Protein AF-A0A2M7I868-F1 (afdb_monomer_lite)

pLDDT: mean 84.01, std 16.4, range [45.84, 97.75]

Sequence (64 aa):
MALLLASSGHGQAAATTDVDAVPHLDARGKAGYQQFLASPVPRAFAIAPGGAWGLSTEAGTTDL

Foldseek 3Di:
DDDPPPPPCPDDQDDLPPLVSDPLADPVLSVVSVVQVVADPPKDKDADPNHDIDIDHPPPPPPD

Secondary structure (DSSP, 8-state):
------------PPPTT-GGGSTT--HHHHHHHHHHHHSPSSEEEEE-TTS-EEEEE-------

Structure (mmCIF, N/CA/C/O backbone):
data_AF-A0A2M7I868-F1
#
_entry.id   AF-A0A2M7I868-F1
#
loop_
_atom_site.group_PDB
_atom_site.id
_atom_site.type_symbol
_atom_site.label_atom_id
_atom_site.label_alt_id
_atom_site.label_comp_id
_atom_site.label_asym_id
_atom_site.label_entity_id
_atom_site.label_seq_id
_atom_site.pdbx_PDB_ins_code
_atom_site.Cartn_x
_atom_site.Cartn_y
_atom_site.Cartn_z
_atom_site.occupancy
_atom_site.B_iso_or_equiv
_atom_site.auth_seq_id
_atom_site.auth_comp_id
_atom_site.auth_asym_id
_atom_site.auth_atom_id
_atom_site.pdbx_PDB_model_num
ATOM 1 N N . MET A 1 1 ? -13.062 37.914 -27.291 1.00 49.28 1 MET A N 1
ATOM 2 C CA . MET A 1 1 ? -13.863 36.754 -26.852 1.00 49.28 1 MET A CA 1
ATOM 3 C C . MET A 1 1 ? -12.948 35.538 -26.897 1.00 49.28 1 MET A C 1
ATOM 5 O O . MET A 1 1 ? -12.607 35.102 -27.984 1.00 49.28 1 MET A O 1
ATOM 9 N N . ALA A 1 2 ? -12.441 35.092 -25.747 1.00 54.66 2 ALA A N 1
ATOM 10 C CA . ALA A 1 2 ? -11.534 33.948 -25.646 1.00 54.66 2 ALA A CA 1
ATOM 11 C C . ALA A 1 2 ? -12.297 32.792 -24.994 1.00 54.66 2 ALA A C 1
ATOM 13 O O . ALA A 1 2 ? -12.835 32.945 -23.899 1.00 54.66 2 ALA A O 1
ATOM 14 N N . LEU A 1 3 ? -12.398 31.674 -25.709 1.00 56.78 3 LEU A N 1
ATOM 15 C CA . LEU A 1 3 ? -13.045 30.457 -25.238 1.00 56.78 3 LEU A CA 1
ATOM 16 C C . LEU A 1 3 ? -12.091 29.751 -24.266 1.00 56.78 3 LEU A C 1
ATOM 18 O O . LEU A 1 3 ? -11.047 29.248 -24.675 1.00 56.78 3 LEU A O 1
ATOM 22 N N . LEU A 1 4 ? -12.437 29.744 -22.979 1.00 59.81 4 LEU A N 1
ATOM 23 C CA . LEU A 1 4 ? -11.770 28.921 -21.973 1.00 59.81 4 LEU A CA 1
ATOM 24 C C . LEU A 1 4 ? -12.095 27.453 -22.269 1.00 59.81 4 LEU A C 1
ATOM 26 O O . LEU A 1 4 ? -13.218 27.002 -22.050 1.00 59.81 4 LEU A O 1
ATOM 30 N N . LEU A 1 5 ? -11.115 26.709 -22.777 1.00 60.66 5 LEU A N 1
ATOM 31 C CA . LEU A 1 5 ? -11.158 25.251 -22.811 1.00 60.66 5 LEU A CA 1
ATOM 32 C C . LEU A 1 5 ? -11.043 24.764 -21.362 1.00 60.66 5 LEU A C 1
ATOM 34 O O . LEU A 1 5 ? -9.945 24.640 -20.826 1.00 60.66 5 LEU A O 1
ATOM 38 N N . ALA A 1 6 ? -12.178 24.543 -20.703 1.00 59.88 6 ALA A N 1
ATOM 39 C CA . ALA A 1 6 ? -12.201 23.838 -19.433 1.00 59.88 6 ALA A CA 1
ATOM 40 C C . ALA A 1 6 ? -11.773 22.388 -19.697 1.00 59.88 6 ALA A C 1
ATOM 42 O O . ALA A 1 6 ? -12.534 21.585 -20.234 1.00 59.88 6 ALA A O 1
ATOM 43 N N . SER A 1 7 ? -10.530 22.054 -19.363 1.00 63.69 7 SER A N 1
ATOM 44 C CA . SER A 1 7 ? -10.042 20.681 -19.331 1.00 63.69 7 SER A CA 1
ATOM 45 C C . SER A 1 7 ? -10.719 19.937 -18.179 1.00 63.69 7 SER A C 1
ATOM 47 O O . SER A 1 7 ? -10.178 19.808 -17.086 1.00 63.69 7 SER A O 1
ATOM 49 N N . SER A 1 8 ? -11.921 19.415 -18.417 1.00 65.25 8 SER A N 1
ATOM 50 C CA . SER A 1 8 ? -12.576 18.455 -17.522 1.00 65.25 8 SER A CA 1
ATOM 51 C C . SER A 1 8 ? -11.966 17.060 -17.698 1.00 65.25 8 SER A C 1
ATOM 53 O O . SER A 1 8 ? -12.650 16.105 -18.054 1.00 65.25 8 SER A O 1
ATOM 55 N N . GLY A 1 9 ? -10.656 16.938 -17.487 1.00 59.44 9 GLY A N 1
ATOM 56 C CA . GLY A 1 9 ? -9.992 15.645 -17.374 1.00 59.44 9 GLY A CA 1
ATOM 57 C C . GLY A 1 9 ? -10.199 15.094 -15.970 1.00 59.44 9 GLY A C 1
ATOM 58 O O . GLY A 1 9 ? -9.310 15.215 -15.134 1.00 59.44 9 GLY A O 1
ATOM 59 N N . HIS A 1 10 ? -11.364 14.515 -15.682 1.00 60.44 10 HIS A N 1
ATOM 60 C CA . HIS A 1 10 ? -11.478 13.639 -14.518 1.00 60.44 10 HIS A CA 1
ATOM 61 C C . HIS A 1 10 ? -10.658 12.392 -14.854 1.00 60.44 10 HIS A C 1
ATOM 63 O O . HIS A 1 10 ? -11.022 11.643 -15.755 1.00 60.44 10 HIS A O 1
ATOM 69 N N . GLY A 1 11 ? -9.498 12.220 -14.221 1.00 65.00 11 GLY A N 1
ATOM 70 C CA . GLY A 1 11 ? -8.706 11.011 -14.408 1.00 65.00 11 GLY A CA 1
ATOM 71 C C . GLY A 1 11 ? -9.525 9.803 -13.963 1.00 65.00 11 GLY A C 1
ATOM 72 O O . GLY A 1 11 ? -9.909 9.722 -12.797 1.00 65.00 11 GLY A O 1
ATOM 73 N N . GLN A 1 12 ? -9.801 8.877 -14.881 1.00 73.62 12 GLN A N 1
ATOM 74 C CA . GLN A 1 12 ? -10.371 7.577 -14.541 1.00 73.62 12 GLN A CA 1
ATOM 75 C C . GLN A 1 12 ? -9.326 6.807 -13.722 1.00 73.62 12 GLN A C 1
ATOM 77 O O . GLN A 1 12 ? -8.374 6.258 -14.273 1.00 73.62 12 GLN A O 1
ATOM 82 N N . ALA A 1 13 ? -9.480 6.803 -12.400 1.00 77.75 13 ALA A N 1
ATOM 83 C CA . ALA A 1 13 ? -8.735 5.918 -11.517 1.00 77.75 13 ALA A CA 1
ATOM 84 C C . ALA A 1 13 ? -9.493 4.593 -11.372 1.00 77.75 13 ALA A C 1
ATOM 86 O O . ALA A 1 13 ? -10.727 4.573 -11.350 1.00 77.75 13 ALA A O 1
ATOM 87 N N . ALA A 1 14 ? -8.756 3.490 -11.261 1.00 86.12 14 ALA A N 1
ATOM 88 C CA . ALA A 1 14 ? -9.345 2.221 -10.859 1.00 86.12 14 ALA A CA 1
ATOM 89 C C . ALA A 1 14 ? -9.910 2.322 -9.433 1.00 86.12 14 ALA A C 1
ATOM 91 O O . ALA A 1 14 ? -9.552 3.216 -8.657 1.00 86.12 14 ALA A O 1
ATOM 92 N N . ALA A 1 15 ? -10.790 1.388 -9.076 1.00 89.00 15 ALA A N 1
ATOM 93 C CA . ALA A 1 15 ? -11.242 1.268 -7.698 1.00 89.00 15 ALA A CA 1
ATOM 94 C C . ALA A 1 15 ? -10.036 1.014 -6.783 1.00 89.00 15 ALA A C 1
ATOM 96 O O . ALA A 1 15 ? -9.148 0.243 -7.126 1.00 89.00 15 ALA A O 1
ATOM 97 N N . THR A 1 16 ? -10.023 1.598 -5.586 1.00 86.62 16 THR A N 1
ATOM 98 C CA . THR A 1 16 ? -8.949 1.356 -4.605 1.00 86.62 16 THR A CA 1
ATOM 99 C C . THR A 1 16 ? -8.847 -0.111 -4.186 1.00 86.62 16 THR A C 1
ATOM 101 O O . THR A 1 16 ? -7.820 -0.537 -3.681 1.00 86.62 16 THR A O 1
ATOM 104 N N . THR A 1 17 ? -9.895 -0.903 -4.405 1.00 92.06 17 THR A N 1
ATOM 105 C CA . THR A 1 17 ? -9.896 -2.350 -4.167 1.00 92.06 17 THR A CA 1
ATOM 106 C C . THR A 1 17 ? -9.240 -3.160 -5.288 1.00 92.06 17 THR A C 1
ATOM 108 O O . THR A 1 17 ? -9.039 -4.360 -5.119 1.00 92.06 17 THR A O 1
ATOM 111 N N . ASP A 1 18 ? -8.927 -2.540 -6.428 1.00 95.00 18 ASP A N 1
ATOM 112 C CA . ASP A 1 18 ? -8.192 -3.168 -7.523 1.00 95.00 18 ASP A CA 1
ATOM 113 C C . ASP A 1 18 ? -6.688 -3.135 -7.223 1.00 95.00 18 ASP A C 1
ATOM 115 O O . ASP A 1 18 ? -5.989 -2.143 -7.432 1.00 95.00 18 ASP A O 1
ATOM 119 N N . VAL A 1 19 ? -6.193 -4.250 -6.693 1.00 94.94 19 VAL A N 1
ATOM 120 C CA . VAL A 1 19 ? -4.791 -4.420 -6.296 1.00 94.94 19 VAL A CA 1
ATOM 121 C C . VAL A 1 19 ? -3.855 -4.397 -7.508 1.00 94.94 19 VAL A C 1
ATOM 123 O O . VAL A 1 19 ? -2.707 -3.967 -7.393 1.00 94.94 19 VAL A O 1
ATOM 126 N N . ASP A 1 20 ? -4.328 -4.849 -8.670 1.00 94.56 20 ASP A N 1
ATOM 127 C CA . ASP A 1 20 ? -3.512 -4.941 -9.879 1.00 94.56 20 ASP A CA 1
ATOM 128 C C . ASP A 1 20 ? -3.335 -3.589 -10.573 1.00 94.56 20 ASP A C 1
ATOM 130 O O . ASP A 1 20 ? -2.372 -3.408 -11.319 1.00 94.56 20 ASP A O 1
ATOM 134 N N . ALA A 1 21 ? -4.199 -2.622 -10.264 1.00 92.69 21 ALA A N 1
ATOM 135 C CA . ALA A 1 21 ? -4.083 -1.254 -10.744 1.00 92.69 21 ALA A CA 1
ATOM 136 C C . ALA A 1 21 ? -3.045 -0.407 -9.986 1.00 92.69 21 ALA A C 1
ATOM 138 O O . ALA A 1 21 ? -2.722 0.693 -10.440 1.00 92.69 21 ALA A O 1
ATOM 139 N N . VAL A 1 22 ? -2.511 -0.875 -8.848 1.00 91.75 22 VAL A N 1
ATOM 140 C CA . VAL A 1 22 ? -1.529 -0.104 -8.070 1.00 91.75 22 VAL A CA 1
ATOM 141 C C . VAL A 1 22 ? -0.142 -0.208 -8.719 1.00 91.75 22 VAL A C 1
ATOM 143 O O . VAL A 1 22 ? 0.446 -1.293 -8.758 1.00 91.75 22 VAL A O 1
ATOM 146 N N . PRO A 1 23 ? 0.425 0.905 -9.219 1.00 91.00 23 PRO A N 1
ATOM 147 C CA . PRO A 1 23 ? 1.688 0.866 -9.937 1.00 91.00 23 PRO A CA 1
ATOM 148 C C . PRO A 1 23 ? 2.864 0.572 -8.997 1.00 91.00 23 PRO A C 1
ATOM 150 O O . PRO A 1 23 ? 2.829 0.861 -7.802 1.00 91.00 23 PRO A O 1
ATOM 153 N N . HIS A 1 24 ? 3.945 0.046 -9.575 1.00 93.56 24 HIS A N 1
ATOM 154 C CA . HIS A 1 24 ? 5.238 -0.200 -8.918 1.00 93.56 24 HIS A CA 1
ATOM 155 C C . HIS A 1 24 ? 5.264 -1.284 -7.829 1.00 93.56 24 HIS A C 1
ATOM 157 O O . HIS A 1 24 ? 6.343 -1.567 -7.316 1.00 93.56 24 HIS A O 1
ATOM 163 N N . LEU A 1 25 ? 4.140 -1.926 -7.500 1.00 95.06 25 LEU A N 1
ATOM 164 C CA . LEU A 1 25 ? 4.123 -3.028 -6.540 1.00 95.06 25 LEU A CA 1
ATOM 165 C C . LEU A 1 25 ? 4.460 -4.367 -7.202 1.00 95.06 25 LEU A C 1
ATOM 167 O O . LEU A 1 25 ? 3.837 -4.779 -8.183 1.00 95.06 25 LEU A O 1
ATOM 171 N N . ASP A 1 26 ? 5.418 -5.077 -6.610 1.00 95.56 26 ASP A N 1
ATOM 172 C CA . ASP A 1 26 ? 5.643 -6.497 -6.871 1.00 95.56 26 ASP A CA 1
ATOM 173 C C . ASP A 1 26 ? 4.603 -7.371 -6.136 1.00 95.56 26 ASP A C 1
ATOM 175 O O . ASP A 1 26 ? 3.675 -6.873 -5.493 1.00 95.56 26 ASP A O 1
ATOM 179 N N . ALA A 1 27 ? 4.747 -8.697 -6.204 1.00 96.75 27 ALA A N 1
ATOM 180 C CA . ALA A 1 27 ? 3.827 -9.621 -5.537 1.00 96.75 27 ALA A CA 1
ATOM 181 C C . ALA A 1 27 ? 3.740 -9.399 -4.012 1.00 96.75 27 ALA A C 1
ATOM 183 O O . ALA A 1 27 ? 2.660 -9.509 -3.430 1.00 96.75 27 ALA A O 1
ATOM 184 N N . ARG A 1 28 ? 4.857 -9.049 -3.360 1.00 96.69 28 ARG A N 1
ATOM 185 C CA . ARG A 1 28 ? 4.895 -8.782 -1.917 1.00 96.69 28 ARG A CA 1
ATOM 186 C C . ARG A 1 28 ? 4.208 -7.456 -1.593 1.00 96.69 28 ARG A C 1
ATOM 188 O O . ARG A 1 28 ? 3.467 -7.382 -0.617 1.00 96.69 28 ARG A O 1
ATOM 195 N N . GLY A 1 29 ? 4.428 -6.433 -2.413 1.00 96.94 29 GLY A N 1
ATOM 196 C CA . GLY A 1 29 ? 3.739 -5.148 -2.333 1.00 96.94 29 GLY A CA 1
ATOM 197 C C . GLY A 1 29 ? 2.234 -5.278 -2.486 1.00 96.94 29 GLY A C 1
ATOM 198 O O . GLY A 1 29 ? 1.494 -4.746 -1.664 1.00 96.94 29 GLY A O 1
ATOM 199 N N . LYS A 1 30 ? 1.775 -6.053 -3.472 1.00 97.25 30 LYS A N 1
ATOM 200 C CA . LYS A 1 30 ? 0.349 -6.332 -3.684 1.00 97.25 30 LYS A CA 1
ATOM 201 C C . LYS A 1 30 ? -0.292 -7.015 -2.474 1.00 97.25 30 LYS A C 1
ATOM 203 O O . LYS A 1 30 ? -1.365 -6.598 -2.043 1.00 97.25 30 LYS A O 1
ATOM 208 N N . ALA A 1 31 ? 0.386 -7.992 -1.868 1.00 97.75 31 ALA A N 1
ATOM 209 C CA . ALA A 1 31 ? -0.077 -8.621 -0.629 1.00 97.75 31 ALA A CA 1
ATOM 210 C C . ALA A 1 31 ? -0.132 -7.625 0.551 1.00 97.75 31 ALA A C 1
ATOM 212 O O . ALA A 1 31 ? -1.100 -7.605 1.311 1.00 97.75 31 ALA A O 1
ATOM 213 N N . GLY A 1 32 ? 0.865 -6.742 0.676 1.00 96.94 32 GLY A N 1
ATOM 214 C CA . GLY A 1 32 ? 0.851 -5.652 1.658 1.00 96.94 32 GLY A CA 1
ATOM 215 C C . GLY A 1 32 ? -0.298 -4.664 1.444 1.00 96.94 32 GLY A C 1
ATOM 216 O O . GLY A 1 32 ? -0.942 -4.235 2.401 1.00 96.94 32 GLY A O 1
ATOM 217 N N . TYR A 1 33 ? -0.614 -4.345 0.189 1.00 97.75 33 TYR A N 1
ATOM 218 C CA . TYR A 1 33 ? -1.741 -3.483 -0.155 1.00 97.75 33 TYR A CA 1
ATOM 219 C C . TYR A 1 33 ? -3.091 -4.140 0.167 1.00 97.75 33 TYR A C 1
ATOM 221 O O . TYR A 1 33 ? -3.985 -3.483 0.696 1.00 97.75 33 TYR A O 1
ATOM 229 N N . GLN A 1 34 ? -3.236 -5.451 -0.046 1.00 97.56 34 GLN A N 1
ATOM 230 C CA . GLN A 1 34 ? -4.414 -6.201 0.412 1.00 97.56 34 GLN A CA 1
ATOM 231 C C . GLN A 1 34 ? -4.590 -6.104 1.934 1.00 97.56 34 GLN A C 1
ATOM 233 O O . GLN A 1 34 ? -5.702 -5.883 2.415 1.00 97.56 34 GLN A O 1
ATOM 238 N N . GLN A 1 35 ? -3.497 -6.193 2.698 1.00 96.62 35 GLN A N 1
ATOM 239 C CA . GLN A 1 35 ? -3.534 -6.004 4.148 1.00 96.62 35 GLN A CA 1
ATOM 240 C C . GLN A 1 35 ? -3.941 -4.575 4.530 1.00 96.62 35 GLN A C 1
ATOM 242 O O . GLN A 1 35 ? -4.736 -4.389 5.452 1.00 96.62 35 GLN A O 1
ATOM 247 N N . PHE A 1 36 ? -3.452 -3.565 3.805 1.00 96.19 36 PHE A N 1
ATOM 248 C CA . PHE A 1 36 ? -3.912 -2.186 3.959 1.00 96.19 36 PHE A CA 1
ATOM 249 C C . PHE A 1 36 ? -5.420 -2.071 3.720 1.00 96.19 36 PHE A C 1
ATOM 251 O O . PHE A 1 36 ? -6.107 -1.458 4.528 1.00 96.19 36 PHE A O 1
ATOM 258 N N . LEU A 1 37 ? -5.965 -2.672 2.661 1.00 95.94 37 LEU A N 1
ATOM 259 C CA . LEU A 1 37 ? -7.402 -2.612 2.376 1.00 95.94 37 LEU A CA 1
ATOM 260 C C . LEU A 1 37 ? -8.252 -3.274 3.469 1.00 95.94 37 LEU A C 1
ATOM 262 O O . LEU A 1 37 ? -9.342 -2.785 3.760 1.00 95.94 37 LEU A O 1
ATOM 266 N N . ALA A 1 38 ? -7.738 -4.338 4.089 1.00 95.88 38 ALA A N 1
ATOM 267 C CA . ALA A 1 38 ? -8.397 -5.054 5.180 1.00 95.88 38 ALA A CA 1
ATOM 268 C C . ALA A 1 38 ? -8.228 -4.389 6.559 1.00 95.88 38 ALA A C 1
ATOM 270 O O . ALA A 1 38 ? -8.961 -4.715 7.492 1.00 95.88 38 ALA A O 1
ATOM 271 N N . SER A 1 39 ? -7.261 -3.483 6.715 1.00 94.00 39 SER A N 1
ATOM 272 C CA . SER A 1 39 ? -6.977 -2.841 7.999 1.00 94.00 39 SER A CA 1
ATOM 273 C C . SER A 1 39 ? -8.064 -1.816 8.366 1.00 94.00 39 SER A C 1
ATOM 275 O O . SER A 1 39 ? -8.572 -1.109 7.488 1.00 94.00 39 SER A O 1
ATOM 277 N N . PRO A 1 40 ? -8.425 -1.670 9.653 1.00 91.75 40 PRO A N 1
ATOM 278 C CA . PRO A 1 40 ? -9.339 -0.620 10.095 1.00 91.75 40 PRO A CA 1
ATOM 279 C C . PRO A 1 40 ? -8.735 0.775 9.871 1.00 91.75 40 PRO A C 1
ATOM 281 O O . PRO A 1 40 ? -7.533 0.936 9.660 1.00 91.75 40 PRO A O 1
ATOM 284 N N . VAL A 1 41 ? -9.588 1.800 9.853 1.00 91.00 41 VAL A N 1
ATOM 285 C CA . VAL A 1 41 ? -9.131 3.198 9.899 1.00 91.00 41 VAL A CA 1
ATOM 286 C C . VAL A 1 41 ? -8.805 3.596 11.347 1.00 91.00 41 VAL A C 1
ATOM 288 O O . VAL A 1 41 ? -9.489 3.103 12.244 1.00 91.00 41 VAL A O 1
ATOM 291 N N . PRO A 1 42 ? -7.837 4.506 11.576 1.00 93.81 42 PRO A N 1
ATOM 292 C CA . PRO A 1 42 ? -6.987 5.172 10.586 1.00 93.81 42 PRO A CA 1
ATOM 293 C C . PRO A 1 42 ? -5.781 4.316 10.154 1.00 93.81 42 PRO A C 1
ATOM 295 O O . PRO A 1 42 ? -5.163 3.599 10.940 1.00 93.81 42 PRO A O 1
ATOM 298 N N . ARG A 1 43 ? -5.439 4.409 8.863 1.00 94.75 43 ARG A N 1
ATOM 299 C CA . ARG A 1 43 ? -4.349 3.653 8.229 1.00 94.75 43 ARG A CA 1
ATOM 300 C C . ARG A 1 43 ? -3.746 4.414 7.056 1.00 94.75 43 ARG A C 1
ATOM 302 O O . ARG A 1 43 ? -4.445 5.171 6.384 1.00 94.75 43 ARG A O 1
ATOM 309 N N . ALA A 1 44 ? -2.475 4.165 6.780 1.00 95.88 44 ALA A N 1
ATOM 310 C CA . ALA A 1 44 ? -1.743 4.749 5.668 1.00 95.88 44 ALA A CA 1
ATOM 311 C C . ALA A 1 44 ? -0.871 3.699 4.976 1.00 95.88 44 ALA A C 1
ATOM 313 O O . ALA A 1 44 ? -0.264 2.845 5.622 1.00 95.88 44 ALA A O 1
ATOM 314 N N . PHE A 1 45 ? -0.785 3.802 3.653 1.00 96.25 45 PHE A N 1
ATOM 315 C CA . PHE A 1 45 ? 0.103 2.999 2.825 1.00 96.25 45 PHE A CA 1
ATOM 316 C C . PHE A 1 45 ? 0.909 3.930 1.924 1.00 96.25 45 PHE A C 1
ATOM 318 O O . PHE A 1 45 ? 0.332 4.788 1.256 1.00 96.25 45 PHE A O 1
ATOM 325 N N . ALA A 1 46 ? 2.230 3.780 1.923 1.00 96.69 46 ALA A N 1
ATOM 326 C CA . ALA A 1 46 ? 3.141 4.611 1.143 1.00 96.69 46 ALA A CA 1
ATOM 327 C C . ALA A 1 46 ? 4.002 3.744 0.220 1.00 96.69 46 ALA A C 1
ATOM 329 O O . ALA A 1 46 ? 4.462 2.676 0.623 1.00 96.69 46 ALA A O 1
ATOM 330 N N . ILE A 1 47 ? 4.233 4.230 -1.001 1.00 95.94 47 ILE A N 1
ATOM 331 C CA . ILE A 1 47 ? 5.048 3.578 -2.032 1.00 95.94 47 ILE A CA 1
ATOM 332 C C . ILE A 1 47 ? 6.177 4.537 -2.411 1.00 95.94 47 ILE A C 1
ATOM 334 O O . ILE A 1 47 ? 5.927 5.691 -2.756 1.00 95.94 47 ILE A O 1
ATOM 338 N N . ALA A 1 48 ? 7.416 4.066 -2.336 1.00 94.75 48 ALA A N 1
ATOM 339 C CA . ALA A 1 48 ? 8.609 4.796 -2.742 1.00 94.75 48 ALA A CA 1
ATOM 340 C C . ALA A 1 48 ? 9.014 4.435 -4.187 1.00 94.75 48 ALA A C 1
ATOM 342 O O . ALA A 1 48 ? 8.624 3.378 -4.700 1.00 94.75 48 ALA A O 1
ATOM 343 N N . PRO A 1 49 ? 9.836 5.268 -4.857 1.00 92.56 49 PRO A N 1
ATOM 344 C CA . PRO A 1 49 ? 10.441 4.903 -6.134 1.00 92.56 49 PRO A CA 1
ATOM 345 C C . PRO A 1 49 ? 11.127 3.531 -6.066 1.00 92.56 49 PRO A C 1
ATOM 347 O O . PRO A 1 49 ? 11.799 3.208 -5.089 1.00 92.56 49 PRO A O 1
ATOM 350 N N . GLY A 1 50 ? 10.946 2.716 -7.106 1.00 88.38 50 GLY A N 1
ATOM 351 C CA . GLY A 1 50 ? 11.488 1.353 -7.157 1.00 88.38 50 GLY A CA 1
ATOM 352 C C . GLY A 1 50 ? 10.630 0.282 -6.470 1.00 88.38 50 GLY A C 1
ATOM 353 O O . GLY A 1 50 ? 11.029 -0.876 -6.469 1.00 88.38 50 GLY A O 1
ATOM 354 N N . GLY A 1 51 ? 9.459 0.635 -5.926 1.00 93.56 51 GLY A N 1
ATOM 355 C CA . GLY A 1 51 ? 8.466 -0.337 -5.448 1.00 93.56 51 GLY A CA 1
ATOM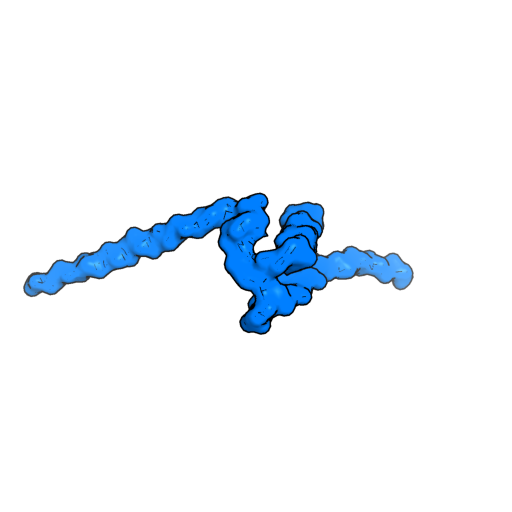 356 C C . GLY A 1 51 ? 8.595 -0.742 -3.979 1.00 93.56 51 GLY A C 1
ATOM 357 O O . GLY A 1 51 ? 7.826 -1.578 -3.505 1.00 93.56 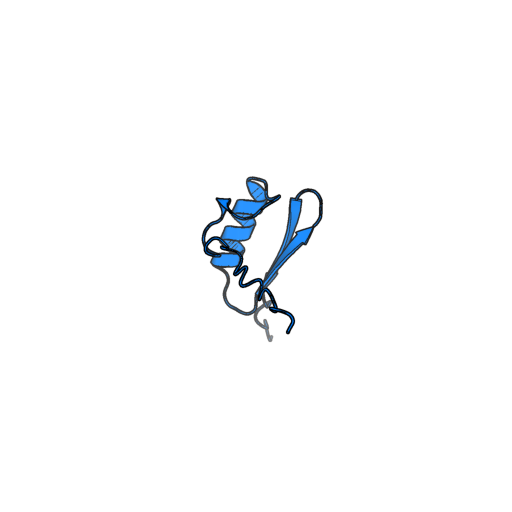51 GLY A O 1
ATOM 358 N N . ALA A 1 52 ? 9.526 -0.140 -3.231 1.00 96.94 52 ALA A N 1
ATOM 359 C CA . ALA A 1 52 ? 9.542 -0.267 -1.776 1.00 96.94 52 ALA A CA 1
ATOM 360 C C . ALA A 1 52 ? 8.274 0.360 -1.176 1.00 96.94 52 ALA A C 1
ATOM 362 O O . ALA A 1 52 ? 7.769 1.364 -1.680 1.00 96.94 52 ALA A O 1
ATOM 363 N N . TRP A 1 53 ? 7.758 -0.221 -0.096 1.00 97.69 53 TRP A N 1
ATOM 364 C CA . TRP A 1 53 ? 6.479 0.187 0.481 1.00 97.69 53 TRP A CA 1
ATOM 365 C C . TRP A 1 53 ? 6.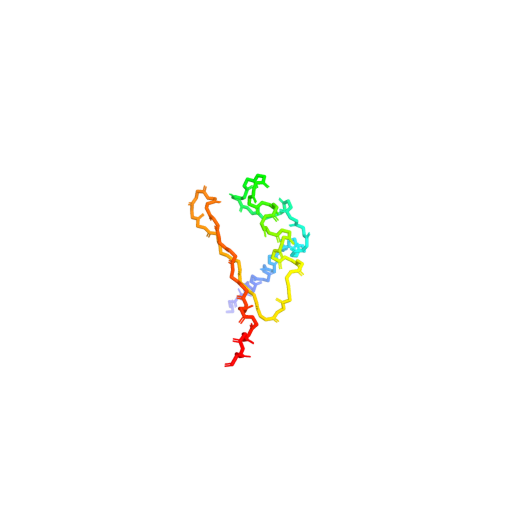458 0.035 2.002 1.00 97.69 53 TRP A C 1
ATOM 367 O O . TRP A 1 53 ? 7.251 -0.711 2.579 1.00 97.69 53 TRP A O 1
ATOM 377 N N . GLY A 1 54 ? 5.526 0.739 2.642 1.00 96.88 54 GLY A N 1
ATOM 378 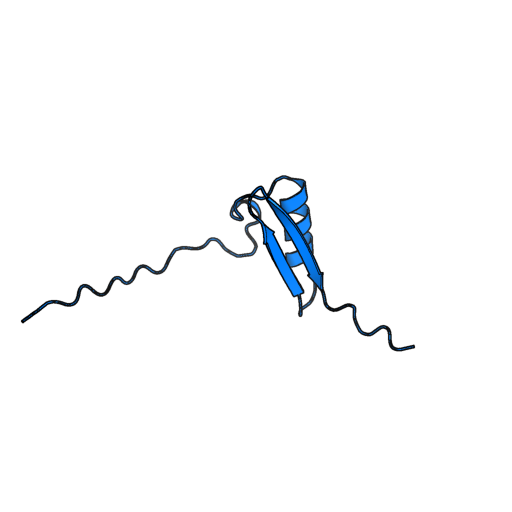C CA . GLY A 1 54 ? 5.257 0.636 4.072 1.00 96.88 54 GLY A CA 1
ATOM 379 C C . GLY A 1 54 ? 3.770 0.781 4.381 1.00 96.88 54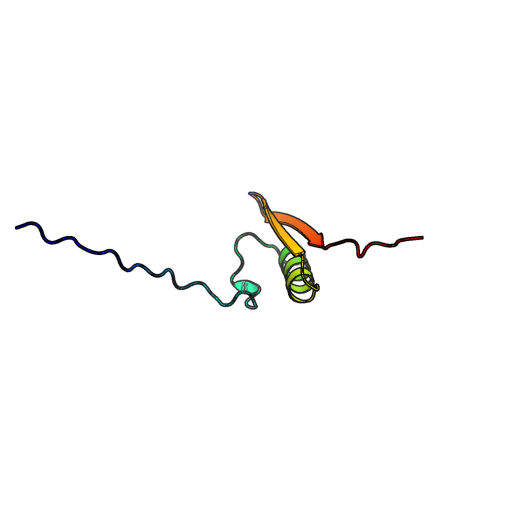 GLY A C 1
ATOM 380 O O . GLY A 1 54 ? 3.068 1.568 3.745 1.00 96.88 54 GLY A O 1
ATOM 381 N N . LEU A 1 55 ? 3.310 0.019 5.372 1.00 95.94 55 LEU A N 1
ATOM 382 C CA . LEU A 1 55 ? 1.973 0.100 5.956 1.00 95.94 55 LEU A CA 1
ATOM 383 C C . LEU A 1 55 ? 2.104 0.607 7.391 1.00 95.94 55 LEU A C 1
ATOM 385 O O . LEU A 1 55 ? 2.900 0.076 8.163 1.00 95.94 55 LEU A O 1
ATOM 389 N N . SER A 1 56 ? 1.303 1.606 7.741 1.00 95.00 56 SER A N 1
ATOM 390 C CA . SER A 1 56 ? 1.105 2.042 9.116 1.00 95.00 56 SER A CA 1
ATOM 391 C C . SER A 1 56 ? -0.380 2.003 9.444 1.00 95.00 56 SER A C 1
ATOM 393 O O . SER A 1 56 ? -1.211 2.513 8.690 1.00 95.00 56 SER A O 1
ATOM 395 N N . THR A 1 57 ? -0.713 1.392 10.568 1.00 91.69 57 THR A N 1
ATOM 396 C CA . THR A 1 57 ? -2.044 1.443 11.170 1.00 91.69 57 THR A CA 1
ATOM 397 C C . THR A 1 57 ? -1.908 2.137 12.512 1.00 91.69 57 THR A C 1
ATOM 399 O O . THR A 1 57 ? -0.823 2.133 13.099 1.00 91.69 57 THR A O 1
ATOM 402 N N . GLU A 1 58 ? -2.992 2.708 13.031 1.00 84.50 58 GLU A N 1
ATOM 403 C CA . GLU A 1 58 ? -3.027 2.989 14.463 1.00 84.50 58 GLU A CA 1
ATOM 404 C C . GLU A 1 58 ? -2.654 1.704 15.214 1.00 84.50 58 GLU A C 1
ATOM 406 O O . GLU A 1 58 ? -3.279 0.653 15.033 1.00 84.50 58 GLU A O 1
ATOM 411 N N . ALA A 1 59 ? -1.587 1.767 16.012 1.00 66.06 59 ALA A N 1
ATOM 412 C CA . ALA A 1 59 ? -1.408 0.812 17.084 1.00 66.06 59 ALA A CA 1
ATOM 413 C C . ALA A 1 59 ? -2.517 1.165 18.061 1.00 66.06 59 ALA A C 1
ATOM 415 O O . ALA A 1 59 ? -2.381 2.164 18.763 1.00 66.06 59 ALA A O 1
ATOM 416 N N . GLY A 1 60 ? -3.639 0.436 18.006 1.00 58.56 60 GLY A N 1
ATOM 417 C CA . GLY A 1 60 ? -4.740 0.645 18.938 1.00 58.56 60 GLY A CA 1
ATOM 418 C C . GLY A 1 60 ? -4.119 0.757 20.313 1.00 58.56 60 GLY A C 1
ATOM 419 O O . GLY A 1 60 ? -3.411 -0.170 20.717 1.00 58.56 60 GLY A O 1
ATOM 420 N N . THR A 1 61 ? -4.251 1.941 20.914 1.00 55.06 61 THR A N 1
ATOM 421 C CA . THR A 1 61 ? -3.662 2.298 22.198 1.00 55.06 61 THR A CA 1
ATOM 422 C C . THR A 1 61 ? -3.785 1.085 23.112 1.00 55.06 61 THR A C 1
ATOM 424 O O . THR A 1 61 ? -4.869 0.739 23.575 1.00 55.06 61 THR A O 1
ATOM 427 N N . THR A 1 62 ? -2.677 0.364 23.286 1.00 54.69 62 THR A N 1
ATOM 428 C CA . THR A 1 62 ? -2.566 -0.661 24.317 1.00 54.69 62 THR A CA 1
ATOM 429 C C . T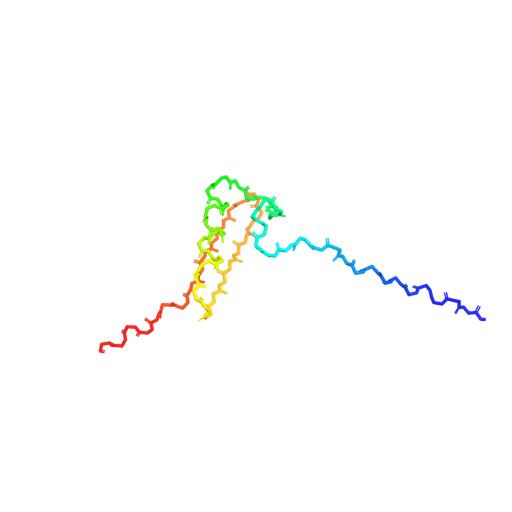HR A 1 62 ? -2.281 0.140 25.572 1.00 54.69 62 THR A C 1
ATOM 431 O O . THR A 1 62 ? -1.136 0.263 25.993 1.00 54.69 62 THR A O 1
ATOM 434 N N . ASP A 1 63 ? -3.318 0.825 26.054 1.00 45.84 63 ASP A N 1
ATOM 435 C CA . ASP A 1 63 ? -3.321 1.448 27.369 1.00 45.84 63 ASP A CA 1
ATOM 436 C C . ASP A 1 63 ? -3.311 0.293 28.369 1.00 45.84 63 ASP A C 1
ATOM 438 O O . ASP A 1 63 ? -4.292 -0.445 28.504 1.00 45.84 63 ASP A O 1
ATOM 442 N N . LEU A 1 64 ? -2.138 0.069 28.953 1.00 52.28 64 LEU A N 1
ATOM 443 C CA . LEU A 1 64 ? -1.966 -0.623 30.222 1.00 52.28 64 LEU A CA 1
ATOM 444 C C . LEU A 1 64 ? -1.901 0.430 31.324 1.00 52.28 64 LEU A C 1
ATOM 446 O O . LEU A 1 64 ? -1.206 1.447 31.096 1.00 52.28 64 LEU A O 1
#

Radius of gyration: 17.69 Å; chains: 1; bounding box: 25×46×57 Å